Protein AF-A0A6C0BVF5-F1 (afdb_monomer_lite)

Structure (mmCIF, N/CA/C/O backbone):
data_AF-A0A6C0BVF5-F1
#
_entry.id   AF-A0A6C0BVF5-F1
#
loop_
_atom_site.group_PDB
_atom_site.id
_atom_site.type_symbol
_atom_site.label_atom_id
_atom_site.label_alt_id
_atom_site.label_comp_id
_atom_site.label_asym_id
_atom_site.label_entity_id
_atom_site.label_seq_id
_atom_site.pdbx_PDB_ins_code
_atom_site.Cartn_x
_atom_site.Cartn_y
_atom_site.Cartn_z
_atom_site.occupancy
_atom_site.B_iso_or_equiv
_atom_site.auth_seq_id
_atom_site.auth_comp_id
_atom_site.auth_asym_id
_atom_site.auth_atom_id
_atom_site.pdbx_PDB_model_num
ATOM 1 N N . MET A 1 1 ? -1.692 -4.301 -17.310 1.00 51.22 1 MET A N 1
ATOM 2 C CA . MET A 1 1 ? -1.190 -4.151 -15.927 1.00 51.22 1 MET A CA 1
ATOM 3 C C . MET A 1 1 ? -2.154 -3.203 -15.234 1.00 51.22 1 MET A C 1
ATOM 5 O O . MET A 1 1 ? -2.373 -2.132 -15.787 1.00 51.22 1 MET A O 1
ATOM 9 N N . ALA A 1 2 ? -2.843 -3.611 -14.162 1.00 68.06 2 ALA A N 1
ATOM 10 C CA . ALA A 1 2 ? -3.754 -2.691 -13.477 1.00 68.06 2 ALA A CA 1
ATOM 11 C C . ALA A 1 2 ? -2.970 -1.441 -13.057 1.00 68.06 2 ALA A C 1
ATOM 13 O O . ALA A 1 2 ? -1.820 -1.559 -12.629 1.00 68.06 2 ALA A O 1
ATOM 14 N N . SER A 1 3 ? -3.554 -0.258 -13.249 1.00 88.19 3 SER A N 1
ATOM 15 C CA . SER A 1 3 ? -2.875 1.000 -12.948 1.00 88.19 3 SER A CA 1
ATOM 16 C C . SER A 1 3 ? -2.403 0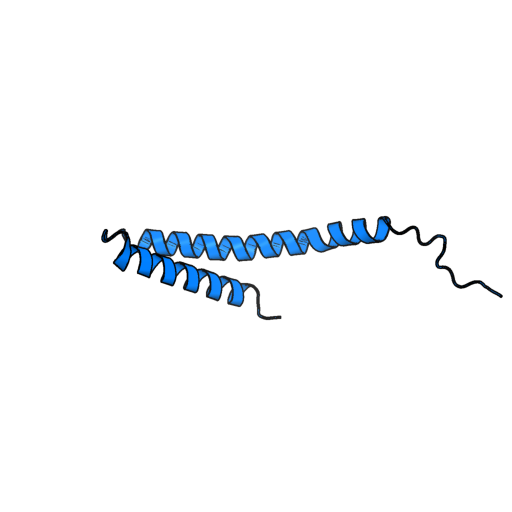.975 -11.497 1.00 88.19 3 SER A C 1
ATOM 18 O O . SER A 1 3 ? -3.199 0.679 -10.606 1.00 88.19 3 SER A O 1
ATOM 20 N N . VAL A 1 4 ? -1.128 1.286 -11.250 1.00 90.56 4 VAL A N 1
ATOM 21 C CA . VAL A 1 4 ? -0.523 1.282 -9.903 1.00 90.56 4 VAL A CA 1
ATOM 22 C C . VAL A 1 4 ? -1.376 2.082 -8.916 1.00 90.56 4 VAL A C 1
ATOM 24 O O . VAL A 1 4 ? -1.564 1.643 -7.790 1.00 90.56 4 VAL A O 1
ATOM 27 N N . PHE A 1 5 ? -1.993 3.172 -9.381 1.00 91.94 5 PHE A N 1
ATOM 28 C CA . PHE A 1 5 ? -2.953 3.986 -8.630 1.00 91.94 5 PHE A CA 1
ATOM 29 C C . PHE A 1 5 ? -4.192 3.219 -8.137 1.00 91.94 5 PHE A C 1
ATOM 31 O O . PHE A 1 5 ? -4.678 3.461 -7.037 1.00 91.94 5 PHE A O 1
ATOM 38 N N . VAL A 1 6 ? -4.714 2.285 -8.937 1.00 94.12 6 VAL A N 1
ATOM 39 C CA . VAL A 1 6 ? -5.856 1.440 -8.555 1.00 94.12 6 VAL A CA 1
ATOM 40 C C . VAL A 1 6 ? -5.415 0.415 -7.518 1.00 94.12 6 VAL A C 1
ATOM 42 O O . VAL A 1 6 ? -6.095 0.228 -6.515 1.00 94.12 6 VAL A O 1
ATOM 45 N N . ILE A 1 7 ? -4.253 -0.212 -7.719 1.00 94.12 7 ILE A N 1
ATOM 46 C CA . ILE A 1 7 ? -3.704 -1.186 -6.766 1.00 94.12 7 ILE A CA 1
ATOM 47 C C . ILE A 1 7 ? -3.416 -0.508 -5.420 1.00 94.12 7 ILE A C 1
ATOM 49 O O . ILE A 1 7 ? -3.838 -1.007 -4.379 1.00 94.12 7 ILE A O 1
ATOM 53 N N . SER A 1 8 ? -2.754 0.651 -5.424 1.00 94.44 8 SER A N 1
ATOM 54 C CA . SER A 1 8 ? -2.449 1.400 -4.205 1.00 94.44 8 SER A CA 1
ATOM 55 C C . SER A 1 8 ? -3.713 1.882 -3.492 1.00 94.44 8 SER A C 1
ATOM 57 O O . SER A 1 8 ? -3.745 1.867 -2.263 1.00 94.44 8 SER A O 1
ATOM 59 N N . ALA A 1 9 ? -4.768 2.254 -4.229 1.00 94.75 9 ALA A N 1
ATOM 60 C CA . ALA A 1 9 ? -6.065 2.605 -3.650 1.00 94.75 9 ALA A CA 1
ATOM 61 C C . ALA A 1 9 ? -6.754 1.400 -2.991 1.00 94.75 9 ALA A C 1
ATOM 63 O O . ALA A 1 9 ? -7.283 1.516 -1.890 1.00 94.75 9 ALA A O 1
ATOM 64 N N . VAL A 1 10 ? -6.719 0.222 -3.618 1.00 95.75 10 VAL A N 1
ATOM 65 C CA . VAL A 1 10 ? -7.271 -1.001 -3.016 1.00 95.75 10 VAL A CA 1
ATOM 66 C C . VAL A 1 10 ? -6.514 -1.362 -1.736 1.00 95.75 10 VAL A C 1
ATOM 68 O O . VAL A 1 10 ? -7.137 -1.647 -0.715 1.00 95.75 10 VAL A O 1
ATOM 71 N N . ILE A 1 11 ? -5.180 -1.290 -1.755 1.00 96.00 11 ILE A N 1
ATOM 72 C CA . ILE A 1 11 ? -4.344 -1.572 -0.580 1.00 96.00 11 ILE A CA 1
ATOM 73 C C . ILE A 1 11 ? -4.644 -0.588 0.561 1.00 96.00 11 ILE A C 1
ATOM 75 O O . ILE A 1 11 ? -4.797 -1.015 1.707 1.00 96.00 11 ILE A O 1
ATOM 79 N N . SER A 1 12 ? -4.770 0.713 0.275 1.00 96.62 12 SER A N 1
ATOM 80 C CA . SER A 1 12 ? -5.074 1.710 1.308 1.00 96.62 12 SER A CA 1
ATOM 81 C C . SER A 1 12 ? -6.482 1.550 1.891 1.00 96.62 12 SER A C 1
ATOM 83 O O . SER A 1 12 ? -6.656 1.722 3.098 1.00 96.62 12 SER A O 1
ATOM 85 N N . ILE A 1 13 ? -7.469 1.149 1.080 1.00 96.19 13 ILE A N 1
ATOM 86 C CA . ILE A 1 13 ? -8.827 0.828 1.546 1.00 96.19 13 ILE A CA 1
ATOM 87 C C . ILE A 1 13 ? -8.810 -0.399 2.461 1.00 96.19 13 ILE A C 1
ATOM 89 O O . ILE A 1 13 ? -9.413 -0.367 3.532 1.00 96.19 13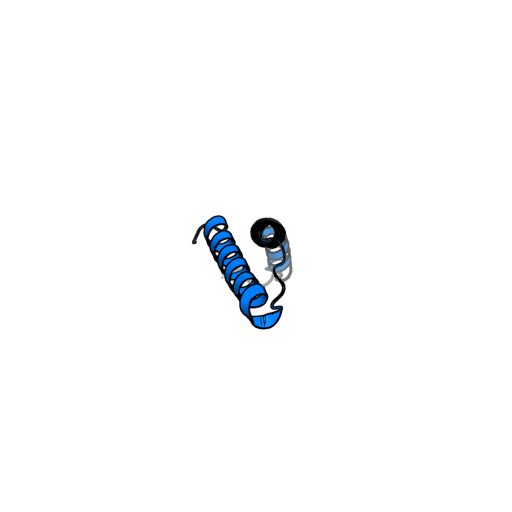 ILE A O 1
ATOM 93 N N . ILE A 1 14 ? -8.099 -1.466 2.086 1.00 96.75 14 ILE A N 1
ATOM 94 C CA . ILE A 1 14 ? -7.968 -2.665 2.929 1.00 96.75 14 ILE A CA 1
ATOM 95 C C . ILE A 1 14 ? -7.313 -2.303 4.267 1.00 96.75 14 ILE A C 1
ATOM 97 O O . ILE A 1 14 ? -7.825 -2.682 5.320 1.00 96.75 14 ILE A O 1
ATOM 101 N N . TYR A 1 15 ? -6.231 -1.519 4.241 1.00 96.12 15 TYR A N 1
ATOM 102 C CA . TYR A 1 15 ? -5.582 -1.013 5.451 1.00 96.12 15 TYR A CA 1
ATOM 103 C C . TYR A 1 15 ? -6.556 -0.222 6.335 1.00 96.12 15 TYR A C 1
ATOM 105 O O . TYR A 1 15 ? -6.637 -0.475 7.538 1.00 96.12 15 TYR A O 1
ATOM 113 N N . PHE A 1 16 ? -7.333 0.692 5.741 1.00 95.12 16 PHE A N 1
ATOM 114 C CA . PHE A 1 16 ? -8.340 1.475 6.453 1.00 95.12 16 PHE A CA 1
ATOM 115 C C . PHE A 1 16 ? -9.393 0.578 7.114 1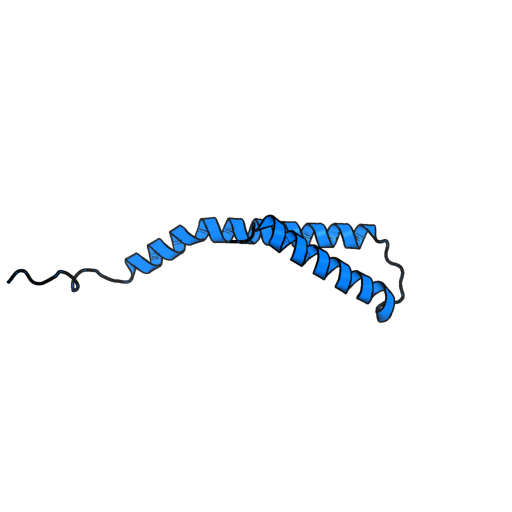.00 95.12 16 PHE A C 1
ATOM 117 O O . PHE A 1 16 ? -9.686 0.764 8.291 1.00 95.12 16 PHE A O 1
ATOM 124 N N . ILE A 1 17 ? -9.928 -0.417 6.398 1.00 94.69 17 ILE A N 1
ATOM 125 C CA . ILE A 1 17 ? -10.939 -1.345 6.930 1.00 94.69 17 ILE A CA 1
ATOM 126 C C . ILE A 1 17 ? -10.375 -2.145 8.105 1.00 94.69 17 ILE A C 1
ATOM 128 O O . ILE A 1 17 ? -11.009 -2.199 9.157 1.00 94.69 17 ILE A O 1
ATOM 132 N N . ILE A 1 18 ? -9.185 -2.736 7.960 1.00 94.00 18 ILE A N 1
ATOM 133 C CA . ILE A 1 18 ? -8.558 -3.541 9.021 1.00 94.00 18 ILE A CA 1
ATOM 134 C C . ILE A 1 18 ? -8.358 -2.698 10.279 1.00 94.00 18 ILE A C 1
ATOM 136 O O . ILE A 1 18 ? -8.754 -3.103 11.369 1.00 94.00 18 ILE A O 1
ATOM 140 N N . ARG A 1 19 ? -7.799 -1.498 10.128 1.00 91.25 19 ARG A N 1
ATOM 141 C CA . ARG A 1 19 ? -7.546 -0.592 11.250 1.00 91.25 19 ARG A CA 1
ATOM 142 C C . ARG A 1 19 ? -8.827 -0.024 11.859 1.00 91.25 19 ARG A C 1
ATOM 144 O O . ARG A 1 19 ? -8.890 0.181 13.068 1.00 91.25 19 ARG A O 1
ATOM 151 N N . PHE A 1 20 ? -9.866 0.188 11.055 1.00 90.12 20 PHE A N 1
ATOM 152 C CA . PHE A 1 20 ? -11.187 0.566 11.551 1.00 90.12 20 PHE A CA 1
ATOM 153 C C . PHE A 1 20 ? -11.801 -0.552 12.406 1.00 90.12 20 PHE A C 1
ATOM 155 O O . PHE A 1 20 ? -12.327 -0.289 13.488 1.00 90.12 20 PHE A O 1
ATOM 162 N N . VAL A 1 21 ? -11.694 -1.807 11.956 1.00 91.94 21 VAL A N 1
ATOM 163 C CA . VAL A 1 21 ? -12.121 -2.988 12.722 1.00 91.94 21 VAL A CA 1
ATOM 164 C C . VAL A 1 21 ? -11.300 -3.122 14.008 1.00 91.94 21 VAL A C 1
ATOM 166 O O . VAL A 1 21 ? -11.874 -3.327 15.074 1.00 91.94 21 VAL A O 1
ATOM 169 N N . GLU A 1 22 ? -9.982 -2.943 13.948 1.00 89.81 22 GLU A N 1
ATOM 170 C CA . GLU A 1 22 ? -9.097 -2.994 15.119 1.00 89.81 22 GLU A CA 1
ATOM 171 C C . GLU A 1 22 ? -9.502 -1.969 16.188 1.00 89.81 22 GLU A C 1
ATOM 173 O O . GLU A 1 22 ? -9.681 -2.319 17.355 1.00 89.81 22 GLU A O 1
ATOM 178 N N . MET A 1 23 ? -9.762 -0.727 15.783 1.00 87.19 23 MET A N 1
ATOM 179 C CA . MET A 1 23 ? -10.222 0.330 16.682 1.00 87.19 23 MET A CA 1
ATOM 180 C C . MET A 1 23 ? -11.597 0.008 17.297 1.00 87.19 23 MET A C 1
ATOM 182 O O . MET A 1 23 ? -11.848 0.288 18.469 1.00 87.19 23 MET A O 1
ATOM 186 N N . ARG A 1 24 ? -12.492 -0.627 16.526 1.00 84.50 24 ARG A N 1
ATOM 187 C CA . ARG A 1 24 ? -13.852 -0.978 16.965 1.00 84.50 24 ARG A CA 1
ATOM 188 C C . ARG A 1 24 ? -13.889 -2.165 17.933 1.00 84.50 24 ARG A C 1
ATOM 190 O O . ARG A 1 24 ? -14.703 -2.149 18.854 1.00 84.50 24 ARG A O 1
ATOM 197 N N . PHE A 1 25 ? -13.066 -3.191 17.715 1.00 86.06 25 PHE A N 1
ATOM 198 C CA . PHE A 1 25 ? -13.169 -4.474 18.426 1.00 86.06 25 PHE A CA 1
ATOM 199 C C . PHE A 1 25 ? -12.024 -4.751 19.405 1.00 86.06 25 PHE A C 1
ATOM 201 O O . PHE A 1 25 ? -12.261 -5.399 20.424 1.00 86.06 25 PHE A O 1
ATOM 208 N N . VAL A 1 26 ? -10.811 -4.271 19.120 1.00 84.69 26 VAL A N 1
ATOM 209 C CA . VAL A 1 26 ? -9.614 -4.567 19.920 1.00 84.69 26 VAL A CA 1
ATOM 210 C C . VAL A 1 26 ? -9.362 -3.456 20.931 1.00 84.69 26 VAL A C 1
ATOM 212 O O . VAL A 1 26 ? -9.398 -3.710 22.132 1.00 84.69 26 VAL A O 1
ATOM 215 N N . GLU A 1 27 ? -9.156 -2.224 20.460 1.00 78.81 27 GLU A N 1
ATOM 216 C CA . GLU A 1 27 ? -8.780 -1.109 21.341 1.00 78.81 27 GLU A CA 1
ATOM 217 C C . GLU A 1 27 ? -9.955 -0.616 22.195 1.00 78.81 27 GLU A C 1
ATOM 219 O O . GLU A 1 27 ? -9.739 -0.147 23.306 1.00 78.81 27 GLU A O 1
ATOM 224 N N . LYS A 1 28 ? -11.201 -0.722 21.700 1.00 75.50 28 LYS A N 1
ATOM 225 C CA . LYS A 1 28 ? -12.432 -0.187 22.331 1.00 75.50 28 LYS A CA 1
ATOM 226 C C . LYS A 1 28 ? -12.376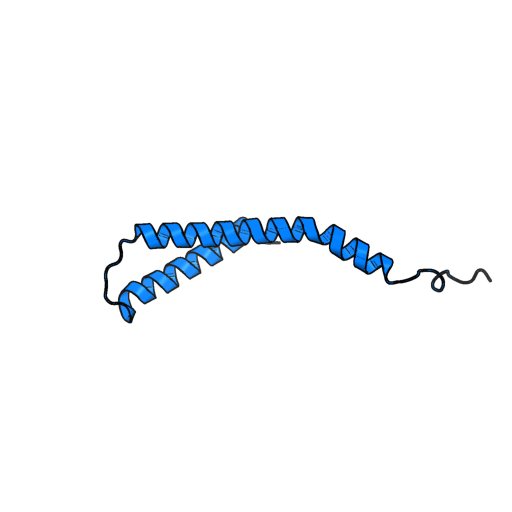 1.314 22.674 1.00 75.50 28 LYS A C 1
ATOM 228 O O . LYS A 1 28 ? -13.311 1.842 23.272 1.00 75.50 28 LYS A O 1
ATOM 233 N N . GLU A 1 29 ? -11.324 2.009 22.255 1.00 71.88 29 GLU A N 1
ATOM 234 C CA . GLU A 1 29 ? -11.155 3.448 22.363 1.00 71.88 29 GLU A CA 1
ATOM 235 C C . GLU A 1 29 ? -11.509 4.109 21.035 1.00 71.88 29 GLU A C 1
ATOM 237 O O . GLU A 1 29 ? -11.010 3.747 19.967 1.00 71.88 29 GLU A O 1
ATOM 242 N N . ASN A 1 30 ? -12.358 5.133 21.094 1.00 68.38 30 ASN A N 1
ATOM 243 C CA . ASN A 1 30 ? -12.743 5.875 19.903 1.00 68.38 30 ASN A CA 1
ATOM 244 C C . ASN A 1 30 ? -11.670 6.924 19.552 1.00 68.38 30 ASN A C 1
ATOM 246 O O . ASN A 1 30 ? -11.882 8.125 19.730 1.00 68.38 30 ASN A O 1
ATOM 250 N N . LYS A 1 31 ? -10.513 6.487 19.037 1.00 76.00 31 LYS A N 1
ATOM 251 C CA . LYS A 1 31 ? -9.560 7.387 18.370 1.00 76.00 31 LYS A CA 1
ATOM 252 C C . LYS A 1 31 ? -10.263 8.154 17.238 1.00 76.00 31 LYS A C 1
ATOM 254 O O . LYS A 1 31 ? -11.115 7.615 16.536 1.00 76.00 31 LYS A O 1
ATOM 259 N N . PRO A 1 32 ? -9.951 9.434 17.013 1.00 83.94 32 PRO A N 1
ATOM 260 C CA . PRO A 1 32 ? -10.668 10.188 15.999 1.00 83.94 32 PRO A CA 1
ATOM 261 C C . PRO A 1 32 ? -10.272 9.707 14.592 1.00 83.94 32 PRO A C 1
ATOM 263 O O . PRO A 1 32 ? -9.090 9.663 14.245 1.00 83.94 32 PRO A O 1
ATOM 266 N N . LEU A 1 33 ? -11.282 9.414 13.763 1.00 85.25 33 LEU A N 1
ATOM 267 C CA . LEU A 1 33 ? -11.167 8.866 12.396 1.00 85.25 33 LEU A CA 1
ATOM 268 C C . LEU A 1 33 ? -10.211 9.640 11.476 1.00 85.25 33 LEU A C 1
ATOM 270 O O . LEU A 1 33 ? -9.660 9.078 10.534 1.00 85.25 33 LEU A O 1
ATOM 274 N N . LYS A 1 34 ? -9.974 10.922 11.768 1.00 86.62 34 LYS A N 1
ATOM 275 C CA . LYS A 1 34 ? -9.013 11.768 11.050 1.00 86.62 34 LYS A CA 1
ATOM 276 C C . LYS A 1 34 ? -7.590 11.195 11.033 1.00 86.62 34 LYS A C 1
ATOM 278 O O . LYS A 1 34 ? -6.897 11.354 10.033 1.00 86.62 34 LYS A O 1
ATOM 283 N N . PHE A 1 35 ? -7.156 10.529 12.108 1.00 89.44 35 PHE A N 1
ATOM 284 C CA . PHE A 1 35 ? -5.830 9.904 12.147 1.00 89.44 35 PHE A CA 1
ATOM 285 C C . PHE A 1 35 ? -5.777 8.696 11.221 1.00 89.44 35 PHE A C 1
ATOM 287 O O . PHE A 1 35 ? -4.848 8.566 10.435 1.00 89.44 35 PHE A O 1
ATOM 294 N N . LEU A 1 36 ? -6.840 7.895 11.219 1.00 90.69 36 LEU A N 1
ATOM 295 C CA . LEU A 1 36 ? -6.915 6.715 10.379 1.00 90.69 36 LEU A CA 1
ATOM 296 C C . LEU A 1 36 ? -6.906 7.057 8.881 1.00 90.69 36 LEU A C 1
ATOM 298 O O . LEU A 1 36 ? -6.220 6.412 8.088 1.00 90.69 36 LEU A O 1
ATOM 302 N N . VAL A 1 37 ? -7.633 8.110 8.494 1.00 92.38 37 VAL A N 1
ATOM 303 C CA . VAL A 1 37 ? -7.617 8.616 7.115 1.00 92.38 37 VAL A CA 1
ATOM 304 C C . VAL A 1 37 ? -6.216 9.097 6.736 1.00 92.38 37 VAL A C 1
ATOM 306 O O . VAL A 1 37 ? -5.714 8.718 5.679 1.00 92.38 37 VAL A O 1
ATOM 309 N N . ARG A 1 38 ? -5.546 9.869 7.603 1.00 94.62 38 ARG A N 1
ATOM 310 C CA . ARG A 1 38 ? -4.163 10.317 7.371 1.00 94.62 38 ARG A CA 1
ATOM 311 C C . ARG A 1 38 ? -3.218 9.137 7.142 1.00 94.62 38 ARG A C 1
ATOM 313 O O . ARG A 1 38 ? -2.435 9.173 6.196 1.00 94.62 38 ARG A O 1
ATOM 320 N N . ASP A 1 39 ? -3.319 8.099 7.960 1.00 93.88 39 ASP A N 1
ATOM 321 C CA . ASP A 1 39 ? -2.446 6.930 7.860 1.00 93.88 39 ASP A CA 1
ATOM 322 C C . ASP A 1 39 ? -2.727 6.129 6.581 1.00 93.88 39 ASP A C 1
ATOM 324 O O . ASP A 1 39 ? -1.798 5.730 5.881 1.00 93.88 39 ASP A O 1
ATOM 328 N N . SER A 1 40 ? -3.997 5.983 6.192 1.00 94.75 40 SER A N 1
ATOM 329 C CA . SER A 1 40 ? -4.362 5.341 4.921 1.00 94.75 40 SER A CA 1
ATOM 330 C C . SER A 1 40 ? -3.833 6.099 3.693 1.00 94.75 40 SER A C 1
ATOM 332 O O . SER A 1 40 ? -3.373 5.476 2.733 1.00 94.75 40 SER A O 1
ATOM 334 N N . LEU A 1 41 ? -3.817 7.438 3.737 1.00 95.62 41 LEU A N 1
ATOM 335 C CA . LEU A 1 41 ? -3.214 8.265 2.690 1.00 95.62 41 LEU A CA 1
ATOM 336 C C . LEU A 1 41 ? -1.693 8.081 2.645 1.00 95.62 41 LEU A C 1
ATOM 338 O O . LEU A 1 41 ? -1.131 7.969 1.558 1.00 95.62 41 LEU A O 1
ATOM 342 N N . LEU A 1 42 ? -1.025 7.989 3.799 1.00 96.75 42 LEU A N 1
ATOM 343 C CA . LEU A 1 42 ? 0.409 7.688 3.853 1.00 96.75 42 LEU A CA 1
ATOM 344 C C . LEU A 1 42 ? 0.731 6.317 3.248 1.00 96.75 42 LEU A C 1
ATOM 346 O O . LEU A 1 42 ? 1.692 6.208 2.489 1.00 96.75 42 LEU A O 1
ATOM 350 N N . VAL A 1 43 ? -0.083 5.291 3.514 1.00 97.19 43 VAL A N 1
ATOM 351 C CA . VAL A 1 43 ? 0.068 3.963 2.893 1.00 97.19 43 VAL A CA 1
ATOM 352 C C . VAL A 1 43 ? -0.080 4.053 1.374 1.00 97.19 43 VAL A C 1
ATOM 354 O O . VAL A 1 43 ? 0.760 3.521 0.650 1.00 97.19 43 VAL A O 1
ATOM 357 N N . TYR A 1 44 ? -1.090 4.774 0.881 1.00 96.31 44 TYR A N 1
ATOM 358 C CA . TYR A 1 44 ? -1.272 5.002 -0.554 1.00 96.31 44 TYR A CA 1
ATOM 359 C C . TYR A 1 44 ? -0.036 5.655 -1.191 1.00 96.31 44 TYR A C 1
ATOM 361 O O . TYR A 1 44 ? 0.502 5.137 -2.172 1.00 96.31 44 TYR A O 1
ATOM 369 N N . PHE A 1 45 ? 0.447 6.759 -0.611 1.00 96.62 45 PHE A N 1
ATOM 370 C CA . PHE A 1 45 ? 1.635 7.460 -1.102 1.00 96.62 45 PHE A CA 1
ATOM 371 C C . PHE A 1 45 ? 2.885 6.581 -1.049 1.00 96.62 45 PHE A C 1
ATOM 373 O O . PHE A 1 45 ? 3.667 6.595 -1.992 1.00 96.62 45 PHE A O 1
ATOM 380 N N . SER A 1 46 ? 3.053 5.778 0.001 1.00 96.69 46 SER A N 1
ATOM 381 C CA . SER A 1 46 ? 4.177 4.849 0.132 1.00 96.69 46 SER A CA 1
ATOM 382 C C . SER A 1 46 ? 4.228 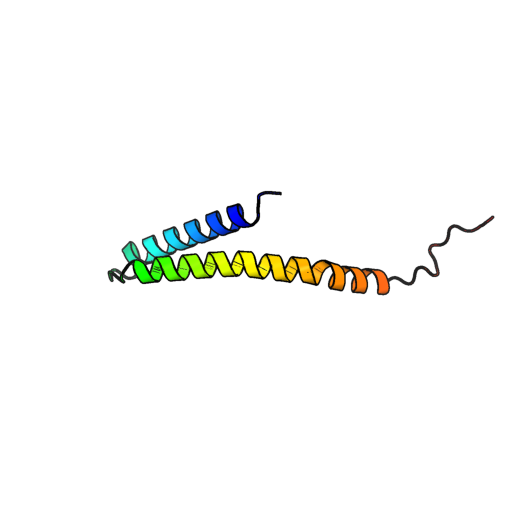3.843 -1.021 1.00 96.69 46 SER A C 1
ATOM 384 O O . SER A 1 46 ? 5.280 3.661 -1.631 1.00 96.69 46 SER A O 1
ATOM 386 N N . VAL A 1 47 ? 3.087 3.249 -1.393 1.00 95.56 47 VAL A N 1
ATOM 387 C CA . VAL A 1 47 ? 3.018 2.293 -2.512 1.00 95.56 47 VAL A CA 1
ATOM 388 C C . VAL A 1 47 ? 3.331 2.974 -3.846 1.00 95.56 47 VAL A C 1
ATOM 390 O O . VAL A 1 47 ? 4.106 2.439 -4.642 1.00 95.56 47 VAL A O 1
ATOM 393 N N . VAL A 1 48 ? 2.774 4.164 -4.093 1.00 94.44 48 VAL A N 1
ATOM 394 C CA . VAL A 1 48 ? 3.026 4.922 -5.331 1.00 94.44 48 VAL A CA 1
ATOM 395 C C . VAL A 1 48 ? 4.501 5.320 -5.437 1.00 94.44 48 VAL A C 1
ATOM 397 O O . VAL A 1 48 ? 5.139 5.046 -6.452 1.00 94.44 48 VAL A O 1
ATOM 400 N N . CYS A 1 49 ? 5.065 5.905 -4.378 1.00 95.69 49 CYS A N 1
ATOM 401 C CA . CYS A 1 49 ? 6.468 6.309 -4.334 1.00 95.69 49 CYS A CA 1
ATOM 402 C C . CYS A 1 49 ? 7.410 5.107 -4.451 1.00 95.69 49 CYS A C 1
ATOM 404 O O . CYS A 1 49 ? 8.359 5.153 -5.227 1.00 95.69 49 CYS A O 1
ATOM 406 N N . GLY A 1 50 ? 7.142 4.017 -3.728 1.00 94.38 50 GLY A N 1
ATOM 407 C CA . GLY A 1 50 ? 7.944 2.797 -3.796 1.00 94.38 50 GLY A CA 1
ATOM 408 C C . GLY A 1 50 ? 7.959 2.202 -5.201 1.00 94.38 50 GLY A C 1
ATOM 409 O O . GLY A 1 50 ? 9.020 1.845 -5.706 1.00 94.38 50 GLY A O 1
ATOM 410 N N . THR A 1 51 ? 6.807 2.184 -5.874 1.00 92.56 51 THR A N 1
ATOM 411 C CA . THR A 1 51 ? 6.723 1.716 -7.264 1.00 92.56 51 THR A CA 1
ATOM 412 C C . THR A 1 51 ? 7.524 2.617 -8.205 1.00 92.56 51 THR A C 1
ATOM 414 O O . THR A 1 51 ? 8.288 2.115 -9.021 1.00 92.56 51 THR A O 1
ATOM 417 N N . PHE A 1 52 ? 7.435 3.939 -8.037 1.00 92.00 52 PHE A N 1
ATOM 418 C CA . PHE A 1 52 ? 8.201 4.900 -8.835 1.00 92.00 52 PHE A CA 1
ATOM 419 C C . PHE A 1 52 ? 9.719 4.768 -8.637 1.00 92.00 52 PHE A C 1
ATOM 421 O O . PHE A 1 52 ? 10.481 4.845 -9.599 1.00 92.00 52 PHE A O 1
ATOM 428 N N . ILE A 1 53 ? 10.170 4.540 -7.400 1.00 93.81 53 ILE A N 1
ATOM 429 C CA . ILE A 1 53 ? 11.584 4.287 -7.093 1.00 93.81 53 ILE A CA 1
ATOM 430 C C . ILE A 1 53 ? 12.042 2.990 -7.764 1.00 93.81 53 ILE A C 1
ATOM 432 O O . ILE A 1 53 ? 13.081 2.976 -8.417 1.00 93.81 53 ILE A O 1
ATOM 436 N N . ILE A 1 54 ? 11.265 1.910 -7.646 1.00 90.38 54 ILE A N 1
ATOM 437 C CA . ILE A 1 54 ? 11.590 0.626 -8.279 1.00 90.38 54 ILE A CA 1
ATOM 438 C C . ILE A 1 54 ? 11.674 0.782 -9.798 1.00 90.38 54 ILE A C 1
ATOM 440 O O . ILE A 1 54 ? 12.618 0.282 -10.403 1.00 90.38 54 ILE A O 1
ATOM 444 N N . ASP A 1 55 ? 10.736 1.497 -10.417 1.00 90.00 55 ASP A N 1
ATOM 445 C CA . ASP A 1 55 ? 10.741 1.726 -11.862 1.00 90.00 55 ASP A CA 1
ATOM 446 C C . ASP A 1 55 ? 11.975 2.507 -12.330 1.00 90.00 55 ASP A C 1
ATOM 448 O O . ASP A 1 55 ? 12.530 2.187 -13.380 1.00 90.00 55 ASP A O 1
ATOM 452 N N . GLN A 1 56 ? 12.467 3.457 -11.530 1.00 89.62 56 GLN A N 1
ATOM 453 C CA . GLN A 1 56 ? 13.728 4.151 -11.809 1.00 89.62 56 GLN A CA 1
ATOM 454 C C . GLN A 1 56 ? 14.969 3.277 -11.586 1.00 89.62 56 GLN A C 1
ATOM 456 O O . GLN A 1 56 ? 15.974 3.454 -12.271 1.00 89.62 56 GLN A O 1
ATOM 461 N N . LEU A 1 57 ? 14.922 2.329 -10.648 1.00 89.56 57 LEU A N 1
ATOM 462 C CA . LEU A 1 57 ? 16.041 1.428 -10.360 1.00 89.56 57 LEU A CA 1
ATOM 463 C C . LEU A 1 57 ? 16.130 0.244 -11.330 1.00 89.56 57 LEU A C 1
ATOM 465 O O . LEU A 1 57 ? 17.224 -0.273 -11.541 1.00 89.56 57 LEU A O 1
ATOM 469 N N . LYS A 1 58 ? 15.021 -0.177 -11.950 1.00 86.62 58 LYS A N 1
ATOM 470 C CA . LYS A 1 58 ? 14.988 -1.259 -12.953 1.00 86.62 58 LYS A CA 1
ATOM 471 C C . LYS A 1 58 ? 16.085 -1.160 -14.024 1.00 86.62 58 LYS A C 1
ATOM 473 O O . LYS A 1 58 ? 16.796 -2.152 -14.173 1.00 86.62 58 LYS A O 1
ATOM 478 N N . PRO A 1 59 ? 16.279 -0.028 -14.734 1.00 84.00 59 PRO A N 1
ATOM 479 C CA . PRO A 1 59 ? 17.335 0.073 -15.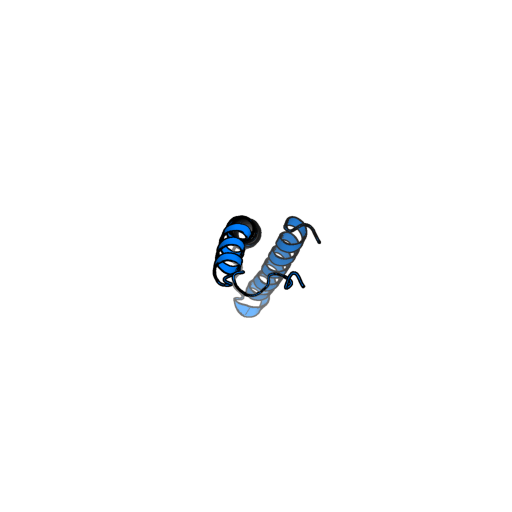741 1.00 84.00 59 PRO A CA 1
ATOM 480 C C . PRO A 1 59 ? 18.734 -0.072 -15.135 1.00 84.00 59 PRO A C 1
ATOM 482 O O . PRO A 1 59 ? 19.579 -0.724 -15.731 1.00 84.00 59 PRO A O 1
ATOM 485 N N . VAL A 1 60 ? 18.975 0.452 -13.928 1.00 83.12 60 VAL A N 1
ATOM 486 C CA . VAL A 1 60 ? 20.270 0.310 -13.237 1.00 83.12 60 VAL A CA 1
ATOM 487 C C . VAL A 1 60 ? 20.539 -1.151 -12.872 1.00 83.12 60 VAL A C 1
ATOM 489 O O . VAL A 1 60 ? 21.646 -1.646 -13.053 1.00 83.12 60 VAL A O 1
ATOM 492 N N . ILE A 1 61 ? 19.522 -1.862 -12.381 1.00 77.56 61 ILE A N 1
ATOM 493 C CA . ILE A 1 61 ? 19.631 -3.275 -11.998 1.00 77.56 61 ILE A CA 1
ATOM 494 C C . ILE A 1 61 ? 19.825 -4.165 -13.235 1.00 77.56 61 ILE A C 1
ATOM 496 O O . ILE A 1 61 ? 20.639 -5.085 -13.200 1.00 77.56 61 ILE A O 1
ATOM 500 N N . GLN A 1 62 ? 19.111 -3.891 -14.330 1.00 76.31 62 GLN A N 1
ATOM 501 C CA . GLN A 1 62 ? 19.261 -4.629 -15.589 1.00 76.31 62 GLN A CA 1
ATOM 502 C C . GLN A 1 62 ? 20.630 -4.391 -16.235 1.00 76.31 62 GLN A C 1
ATOM 504 O O . GLN A 1 62 ? 21.271 -5.350 -16.648 1.00 76.31 62 GLN A O 1
ATOM 509 N N . ASP A 1 63 ? 21.119 -3.151 -16.236 1.00 70.62 63 ASP A N 1
ATOM 510 C CA . ASP A 1 63 ? 22.422 -2.794 -16.807 1.00 70.62 63 ASP A CA 1
ATOM 511 C C . ASP A 1 63 ? 23.595 -3.392 -16.001 1.00 70.62 63 ASP A C 1
ATOM 513 O O . ASP A 1 63 ? 24.651 -3.695 -16.551 1.00 70.62 63 ASP A O 1
ATOM 517 N N . VAL A 1 64 ? 23.419 -3.630 -14.695 1.00 63.66 64 VAL A N 1
ATOM 518 C CA . VAL A 1 64 ? 24.372 -4.409 -13.884 1.00 63.66 64 VAL A CA 1
ATOM 519 C C . VAL A 1 64 ? 24.265 -5.908 -14.182 1.00 63.66 64 VAL A C 1
ATOM 521 O O . VAL A 1 64 ? 25.294 -6.570 -14.274 1.00 63.66 64 VAL A O 1
ATOM 524 N N . GLY A 1 65 ? 23.057 -6.447 -14.368 1.00 62.94 65 GLY A N 1
ATOM 525 C CA . GLY A 1 65 ? 22.832 -7.857 -14.705 1.00 62.94 65 GLY A CA 1
ATOM 526 C C . GLY A 1 65 ? 23.443 -8.273 -16.048 1.00 62.94 65 GLY A C 1
ATOM 527 O O . GLY A 1 65 ? 24.120 -9.298 -16.111 1.00 62.94 65 GLY A O 1
ATOM 528 N N . ASP A 1 66 ? 23.284 -7.449 -17.087 1.00 59.19 66 ASP A N 1
ATOM 529 C CA . ASP A 1 66 ? 23.840 -7.706 -18.425 1.00 59.19 66 ASP A CA 1
ATOM 530 C C . ASP A 1 66 ? 25.370 -7.564 -18.473 1.00 59.19 66 ASP A C 1
ATOM 532 O O . ASP A 1 66 ? 26.037 -8.262 -19.233 1.00 59.19 66 ASP A O 1
ATOM 536 N N . LYS A 1 67 ? 25.968 -6.724 -17.615 1.00 57.44 67 LYS A N 1
ATOM 537 C CA . LYS A 1 67 ? 27.434 -6.568 -17.526 1.00 57.44 67 LYS A CA 1
ATOM 538 C C . LYS A 1 67 ? 28.145 -7.735 -16.835 1.00 57.44 67 LYS A C 1
ATOM 540 O O . LYS A 1 67 ? 29.367 -7.830 -16.931 1.00 57.44 67 LYS A O 1
ATOM 545 N N . ILE A 1 68 ? 27.420 -8.612 -16.135 1.00 57.91 68 ILE A N 1
ATOM 546 C CA . ILE A 1 68 ? 28.004 -9.764 -15.425 1.00 57.91 68 ILE A CA 1
ATOM 547 C C . ILE A 1 68 ? 28.210 -10.968 -16.365 1.00 57.91 68 ILE A C 1
ATOM 549 O O . ILE A 1 68 ? 29.027 -11.837 -16.063 1.00 57.91 68 ILE A O 1
ATOM 553 N N . ALA A 1 69 ? 27.548 -11.017 -17.528 1.00 57.72 69 ALA A N 1
ATOM 554 C CA . ALA A 1 69 ? 27.771 -12.056 -18.532 1.00 57.72 69 ALA A CA 1
ATOM 555 C C . ALA A 1 69 ? 28.767 -11.568 -19.605 1.00 57.72 69 ALA A C 1
ATOM 557 O O . ALA A 1 69 ? 28.386 -10.791 -20.482 1.00 57.72 69 ALA A O 1
ATOM 558 N N . PRO A 1 70 ? 30.045 -11.997 -19.598 1.00 59.59 70 PRO A N 1
ATOM 559 C CA . PRO A 1 70 ? 30.946 -11.669 -20.692 1.00 59.59 70 PRO A CA 1
ATOM 560 C C . PRO A 1 70 ? 30.469 -12.397 -21.955 1.00 59.59 70 PRO A C 1
ATOM 562 O O . PRO A 1 70 ? 30.625 -13.611 -22.076 1.00 59.59 70 PRO A O 1
ATOM 565 N N . ALA A 1 71 ? 29.930 -11.652 -22.923 1.00 60.62 71 ALA A N 1
ATOM 566 C CA . ALA A 1 71 ? 29.503 -12.135 -24.245 1.00 60.62 71 ALA A CA 1
ATOM 567 C C . ALA A 1 71 ? 30.666 -12.627 -25.143 1.00 60.62 71 ALA A C 1
ATOM 569 O O . ALA A 1 71 ? 30.546 -12.705 -26.361 1.00 60.62 71 ALA A O 1
ATOM 570 N N . VAL A 1 72 ? 31.819 -12.951 -24.552 1.00 57.91 72 VAL A N 1
ATOM 571 C CA . VAL A 1 72 ? 33.055 -13.348 -25.240 1.00 57.91 72 VAL A CA 1
ATOM 572 C C . VAL A 1 72 ? 33.020 -14.799 -25.744 1.00 57.91 72 VAL A C 1
ATOM 574 O O . VAL A 1 72 ? 33.859 -15.173 -26.556 1.00 57.91 72 VAL A O 1
ATOM 577 N N . PHE A 1 73 ? 32.036 -15.608 -25.330 1.00 60.00 73 PHE A N 1
ATOM 578 C CA . PHE A 1 73 ? 31.921 -17.020 -25.738 1.00 60.00 73 PHE A CA 1
ATOM 579 C C . PHE A 1 73 ? 30.569 -17.406 -26.359 1.00 60.00 73 PHE A C 1
ATOM 581 O O . PHE A 1 73 ? 30.266 -18.592 -26.460 1.00 60.00 73 PHE A O 1
ATOM 588 N N . THR A 1 74 ? 29.746 -16.439 -26.769 1.00 64.69 74 THR A N 1
ATOM 589 C CA . THR A 1 74 ? 28.420 -16.704 -27.366 1.00 64.69 74 THR A CA 1
ATOM 590 C C . THR A 1 74 ? 28.317 -16.319 -28.839 1.00 64.69 74 THR A C 1
ATOM 592 O O . THR A 1 74 ? 27.221 -16.387 -29.392 1.00 64.69 74 THR A O 1
ATOM 595 N N . ASP A 1 75 ? 29.412 -15.900 -29.478 1.00 66.81 75 ASP A N 1
ATOM 596 C CA . ASP A 1 75 ? 29.379 -15.605 -30.910 1.00 66.81 75 ASP A CA 1
ATOM 597 C C . ASP A 1 75 ? 29.258 -16.913 -31.706 1.00 66.81 75 ASP A C 1
ATOM 599 O O . ASP A 1 75 ? 29.939 -17.902 -31.412 1.00 66.81 75 ASP A O 1
ATOM 603 N N . ASN A 1 76 ? 28.336 -16.949 -32.668 1.00 69.19 76 ASN A N 1
ATOM 604 C CA . ASN A 1 76 ? 28.086 -18.149 -33.460 1.00 69.19 76 ASN A CA 1
ATOM 605 C C . ASN A 1 76 ? 29.336 -18.419 -34.309 1.00 69.19 76 ASN A C 1
ATOM 607 O O . ASN A 1 76 ? 29.752 -17.524 -35.047 1.00 69.19 76 ASN A O 1
ATOM 611 N N . PRO A 1 77 ? 29.958 -19.607 -34.230 1.00 69.81 77 PRO A N 1
ATOM 612 C CA . PRO A 1 77 ? 31.213 -19.822 -34.921 1.00 69.81 77 PRO A CA 1
ATOM 613 C C . PRO A 1 77 ? 31.015 -19.672 -36.432 1.00 69.81 77 PRO A C 1
ATOM 615 O O . PRO A 1 77 ? 30.154 -20.321 -37.026 1.00 69.81 77 PRO A O 1
ATOM 618 N N . GLY A 1 78 ? 31.807 -18.790 -37.040 1.00 70.44 78 GLY A N 1
ATOM 619 C CA . GLY A 1 78 ? 31.879 -18.621 -38.486 1.00 70.44 78 GLY A CA 1
ATOM 620 C C . GLY A 1 78 ? 32.671 -19.762 -39.116 1.00 70.44 78 GLY A C 1
ATOM 621 O O . GLY A 1 78 ? 33.836 -19.576 -39.464 1.00 70.44 78 GLY A O 1
ATOM 622 N N . PHE A 1 79 ? 32.050 -20.935 -39.222 1.00 62.47 79 PHE A N 1
ATOM 623 C CA . PHE A 1 79 ? 32.423 -21.966 -40.189 1.00 62.47 79 PHE A CA 1
ATOM 624 C C . PHE A 1 79 ? 31.240 -22.224 -41.119 1.00 62.47 79 PHE A C 1
ATOM 626 O O . PHE A 1 79 ? 30.108 -22.353 -40.599 1.00 62.47 79 PHE A O 1
#

Radius of gyration: 22.64 Å; chains: 1; bounding box: 47×34×63 Å

Secondary structure (DSSP, 8-state):
---HHHHHHHHHHHHHHHHHHHIIIII-S---HHHHHHHHHHHHHHHHHHHHHHHHHHHHHHHHHHHTS-GGG-SPP--

pLDDT: mean 83.44, std 13.36, range [51.22, 97.19]

Foldseek 3Di:
DPPLLVVLLVVLVVQLVVVVVCCVPPVVDCDDCVVSVVVSVVSSVCSVVVVVVVVVCVVVVVVVVVVVDDCPPVPDDDD

Sequence (79 aa):
MASVFVISAVISIIYFIIRFVEMRFVEKENKPLKFLVRDSLLVYFSVVCGTFIIDQLKPVIQDVGDKIAPAVFTDNPGF

Organism: NCBI:txid1070528